Protein AF-A0A0Q7E697-F1 (afdb_monomer_lite)

Radius of gyration: 30.31 Å; chains: 1; bounding box: 80×28×62 Å

Secondary structure (DSSP, 8-state):
------------HHHHS-TTHHHHHHHTTTTSPPPPPPTTS--SS-SSPPPHHHHHHHHSS---

pLDDT: mean 76.13, std 12.97, range [37.56, 92.19]

Structure (mmCIF, N/CA/C/O backbone):
data_AF-A0A0Q7E697-F1
#
_entry.id   AF-A0A0Q7E697-F1
#
loop_
_atom_site.group_PDB
_atom_site.id
_atom_site.type_symbol
_atom_site.label_atom_id
_atom_site.label_alt_id
_atom_site.label_comp_id
_atom_site.label_asym_id
_atom_site.label_entity_id
_atom_site.label_seq_id
_atom_site.pdbx_PDB_ins_code
_atom_site.Cartn_x
_atom_site.Cartn_y
_atom_site.Cartn_z
_atom_site.occupancy
_atom_site.B_iso_or_equiv
_atom_site.auth_seq_id
_atom_site.auth_comp_id
_atom_site.auth_asym_id
_atom_site.auth_atom_id
_atom_site.pdbx_PDB_model_num
ATOM 1 N N . MET A 1 1 ? 53.322 -9.432 -26.141 1.00 54.91 1 MET A N 1
ATOM 2 C CA . MET A 1 1 ? 52.642 -8.784 -25.000 1.00 54.91 1 MET A CA 1
ATOM 3 C C . MET A 1 1 ? 51.631 -7.771 -25.519 1.00 54.91 1 MET A C 1
ATOM 5 O O . MET A 1 1 ? 51.980 -6.621 -25.719 1.00 54.91 1 MET A O 1
ATOM 9 N N . ALA A 1 2 ? 50.421 -8.229 -25.834 1.00 63.00 2 ALA A N 1
ATOM 10 C CA . ALA A 1 2 ? 49.203 -7.437 -26.040 1.00 63.00 2 ALA A CA 1
ATOM 11 C C . ALA A 1 2 ? 48.102 -8.506 -26.213 1.00 63.00 2 ALA A C 1
ATOM 13 O O . ALA A 1 2 ? 48.276 -9.403 -27.033 1.00 63.00 2 ALA A O 1
ATOM 14 N N . LYS A 1 3 ? 47.003 -8.540 -25.465 1.00 57.06 3 LYS A N 1
ATOM 15 C CA . LYS A 1 3 ? 45.890 -7.596 -25.576 1.00 57.06 3 LYS A CA 1
ATOM 16 C C . LYS A 1 3 ? 44.866 -7.934 -24.477 1.00 57.06 3 LYS A C 1
ATOM 18 O O . LYS A 1 3 ? 44.033 -8.803 -24.688 1.00 57.06 3 LYS A O 1
ATOM 23 N N . ASP A 1 4 ? 44.868 -7.189 -23.377 1.00 63.44 4 ASP A N 1
ATOM 24 C CA . ASP A 1 4 ? 43.711 -7.106 -22.467 1.00 63.44 4 ASP A CA 1
ATOM 25 C C . ASP A 1 4 ? 42.891 -5.848 -22.782 1.00 63.44 4 ASP A C 1
ATOM 27 O O . ASP A 1 4 ? 42.505 -5.070 -21.909 1.00 63.44 4 ASP A O 1
ATOM 31 N N . GLN A 1 5 ? 42.654 -5.591 -24.070 1.00 69.12 5 GLN A N 1
ATOM 32 C CA . GLN A 1 5 ? 41.783 -4.495 -24.480 1.00 69.12 5 GLN A CA 1
ATOM 33 C C . GLN A 1 5 ? 40.336 -4.961 -24.329 1.00 69.12 5 GLN A C 1
ATOM 35 O O . GLN A 1 5 ? 39.790 -5.640 -25.197 1.00 69.12 5 GLN A O 1
ATOM 40 N N . LYS A 1 6 ? 39.721 -4.624 -23.190 1.00 71.19 6 LYS A N 1
ATOM 41 C CA . LYS A 1 6 ? 38.287 -4.829 -22.966 1.00 71.19 6 LYS A CA 1
ATOM 42 C C . LYS A 1 6 ? 37.522 -4.042 -24.025 1.00 71.19 6 LYS A C 1
ATOM 44 O O . LYS A 1 6 ? 37.530 -2.815 -24.014 1.00 71.19 6 LYS A O 1
ATOM 49 N N . ILE A 1 7 ? 36.872 -4.752 -24.940 1.00 71.06 7 ILE A N 1
ATOM 50 C CA . ILE A 1 7 ? 36.022 -4.144 -25.960 1.00 71.06 7 ILE A CA 1
ATOM 51 C C . ILE A 1 7 ? 34.746 -3.662 -25.261 1.00 71.06 7 ILE A C 1
ATOM 53 O O . ILE A 1 7 ? 33.823 -4.435 -25.008 1.00 71.06 7 ILE A O 1
ATOM 57 N N . THR A 1 8 ? 34.699 -2.381 -24.908 1.00 72.88 8 THR A N 1
ATOM 58 C CA . THR A 1 8 ? 33.500 -1.716 -24.390 1.00 72.88 8 THR A CA 1
ATOM 59 C C . THR A 1 8 ? 32.601 -1.320 -25.554 1.00 72.88 8 THR A C 1
ATOM 61 O O . THR A 1 8 ? 32.651 -0.204 -26.062 1.00 72.88 8 THR A O 1
ATOM 64 N N . VAL A 1 9 ? 31.768 -2.258 -26.004 1.00 79.81 9 VAL A N 1
ATOM 65 C CA . VAL A 1 9 ? 30.706 -1.951 -26.969 1.00 79.81 9 VAL A CA 1
ATOM 66 C C . VAL A 1 9 ? 29.575 -1.227 -26.240 1.00 79.81 9 VAL A C 1
ATOM 68 O O . VAL A 1 9 ? 29.044 -1.734 -25.251 1.00 79.81 9 VAL A O 1
ATOM 71 N N . ALA A 1 10 ? 29.187 -0.050 -26.732 1.00 78.00 10 ALA A N 1
ATOM 72 C CA . ALA A 1 10 ? 28.013 0.656 -26.235 1.00 78.00 10 ALA A CA 1
ATOM 73 C C . ALA A 1 10 ? 26.751 -0.154 -26.568 1.00 78.00 10 ALA A C 1
ATOM 75 O O . ALA A 1 10 ? 26.378 -0.307 -27.732 1.00 78.00 10 ALA A O 1
ATOM 76 N N . LEU A 1 11 ? 26.105 -0.705 -25.540 1.00 78.94 11 LEU A N 1
ATOM 77 C CA . LEU A 1 11 ? 24.875 -1.473 -25.704 1.00 78.94 11 LEU A CA 1
ATOM 78 C C . LEU A 1 11 ? 23.719 -0.550 -26.097 1.00 78.94 11 LEU A C 1
ATOM 80 O O . LEU A 1 11 ? 23.531 0.532 -25.540 1.00 78.94 11 LEU A O 1
ATOM 84 N N . THR A 1 12 ? 22.903 -1.007 -27.041 1.00 82.06 12 THR A N 1
ATOM 85 C CA . THR A 1 12 ? 21.715 -0.272 -27.489 1.00 82.06 12 THR A CA 1
ATOM 86 C C . THR A 1 12 ? 20.635 -0.251 -26.402 1.00 82.06 12 THR A C 1
ATOM 88 O O . THR A 1 12 ? 20.552 -1.153 -25.566 1.00 82.06 12 THR A O 1
ATOM 91 N N . ARG A 1 13 ? 19.729 0.738 -26.443 1.00 75.56 13 ARG A N 1
ATOM 92 C CA . ARG A 1 13 ? 18.622 0.896 -25.473 1.00 75.56 13 ARG A CA 1
ATOM 93 C C . ARG A 1 13 ? 17.821 -0.393 -25.234 1.00 75.56 13 ARG A C 1
ATOM 95 O O . ARG A 1 13 ? 17.348 -0.630 -24.130 1.00 75.56 13 ARG A O 1
ATOM 102 N N . LYS A 1 14 ? 17.634 -1.223 -26.265 1.00 75.81 14 LYS A N 1
ATOM 103 C CA . LYS A 1 14 ? 16.883 -2.488 -26.170 1.00 75.81 14 LYS A CA 1
ATOM 104 C C . LYS A 1 14 ? 17.692 -3.624 -25.534 1.00 75.81 14 LYS A C 1
ATOM 106 O O . LYS A 1 14 ? 17.092 -4.543 -24.995 1.00 75.81 14 LYS A O 1
ATOM 111 N N . GLN A 1 15 ? 19.022 -3.553 -25.589 1.00 76.50 15 GLN A N 1
ATOM 112 C CA . GLN A 1 15 ? 19.936 -4.501 -24.944 1.00 76.50 15 GLN A CA 1
ATOM 113 C C . GLN A 1 15 ? 20.167 -4.158 -23.467 1.00 76.50 15 GLN A C 1
ATOM 115 O O . GLN A 1 15 ? 20.350 -5.065 -22.661 1.00 76.50 15 GLN A O 1
ATOM 120 N N . THR A 1 16 ? 20.137 -2.871 -23.105 1.00 70.38 16 THR A N 1
ATOM 121 C CA . THR A 1 16 ? 20.233 -2.419 -21.705 1.00 70.38 16 THR A CA 1
ATOM 122 C C . THR A 1 16 ? 18.904 -2.502 -20.961 1.00 70.38 16 THR A C 1
ATOM 124 O O . THR A 1 16 ? 18.891 -2.700 -19.746 1.00 70.38 16 THR A O 1
ATOM 127 N N . ALA A 1 17 ? 17.777 -2.361 -21.667 1.00 67.50 17 ALA A N 1
ATOM 128 C CA . ALA A 1 17 ? 16.463 -2.480 -21.056 1.00 67.50 17 ALA A CA 1
ATOM 129 C C . ALA A 1 17 ? 16.261 -3.896 -20.480 1.00 67.50 17 ALA A C 1
ATOM 131 O O . ALA A 1 17 ? 16.491 -4.889 -21.178 1.00 67.50 17 ALA A O 1
ATOM 132 N N . PRO A 1 18 ? 15.800 -4.027 -19.223 1.00 71.00 18 PRO A N 1
ATOM 133 C CA . PRO A 1 18 ? 15.512 -5.331 -18.650 1.00 71.00 18 PRO A CA 1
ATOM 134 C C . PRO A 1 18 ? 14.419 -6.014 -19.477 1.00 71.00 18 PRO A C 1
ATOM 136 O O . PRO A 1 18 ? 13.334 -5.463 -19.659 1.0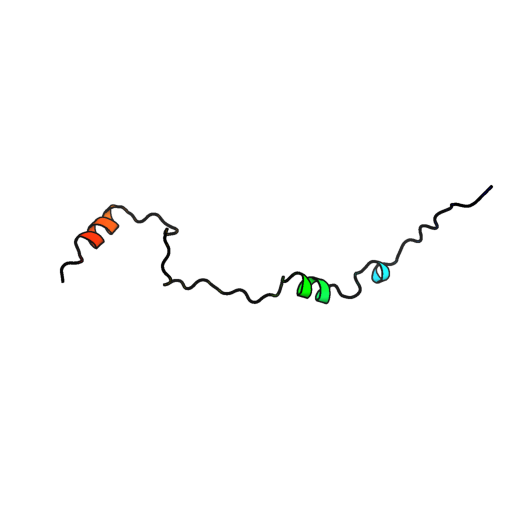0 71.00 18 PRO A O 1
ATOM 139 N N . ARG A 1 19 ? 14.713 -7.235 -19.948 1.00 75.88 19 ARG A N 1
ATOM 140 C CA . ARG A 1 19 ? 13.851 -8.045 -20.832 1.00 75.88 19 ARG A CA 1
ATOM 141 C C . ARG A 1 19 ? 12.398 -8.160 -20.363 1.00 75.88 19 ARG A C 1
ATOM 143 O O . ARG A 1 19 ? 11.520 -8.377 -21.186 1.00 75.88 19 ARG A O 1
ATOM 150 N N . ASN A 1 20 ? 12.150 -8.028 -19.059 1.00 79.81 20 A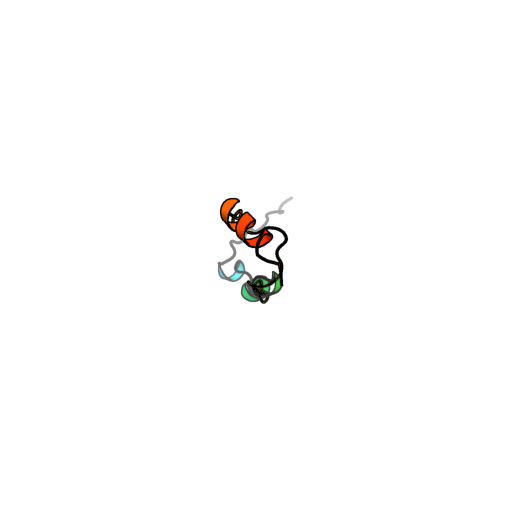SN A N 1
ATOM 151 C CA . ASN A 1 20 ? 10.811 -8.068 -18.493 1.00 79.81 20 ASN A CA 1
ATOM 152 C C . ASN A 1 20 ? 10.726 -7.208 -17.219 1.00 79.81 20 ASN A C 1
ATOM 154 O O . ASN A 1 20 ? 10.798 -7.710 -16.097 1.00 79.81 20 ASN A O 1
ATOM 158 N N . ALA A 1 21 ? 10.639 -5.886 -17.397 1.00 81.88 21 ALA A N 1
ATOM 159 C CA . ALA A 1 21 ? 10.461 -4.944 -16.289 1.00 81.88 21 ALA A CA 1
ATOM 160 C C . ALA A 1 21 ? 9.200 -5.262 -15.463 1.00 81.88 21 ALA A C 1
ATOM 162 O O . ALA A 1 21 ? 9.248 -5.223 -14.236 1.00 81.88 21 ALA A O 1
ATOM 163 N N . ALA A 1 22 ? 8.116 -5.675 -16.131 1.00 81.81 22 ALA A N 1
ATOM 164 C CA . ALA A 1 22 ? 6.867 -6.062 -15.483 1.00 81.81 22 ALA A CA 1
ATOM 165 C C . ALA A 1 22 ? 7.056 -7.265 -14.541 1.00 81.81 22 ALA A C 1
ATOM 167 O O . ALA A 1 22 ? 6.644 -7.217 -13.383 1.00 81.81 22 ALA A O 1
ATOM 168 N N . ALA A 1 23 ? 7.762 -8.313 -14.980 1.00 83.19 23 ALA A N 1
ATOM 169 C CA . ALA A 1 23 ? 8.043 -9.472 -14.128 1.00 83.19 23 ALA A CA 1
ATOM 170 C C . ALA A 1 23 ? 8.879 -9.120 -12.886 1.00 83.19 23 ALA A C 1
ATOM 172 O O . ALA A 1 23 ? 8.646 -9.691 -11.820 1.00 83.19 23 ALA A O 1
ATOM 173 N N . LYS A 1 24 ? 9.817 -8.165 -12.989 1.00 84.25 24 LYS A N 1
ATOM 174 C CA . LYS A 1 24 ? 10.555 -7.670 -11.814 1.00 84.25 24 LYS A CA 1
ATOM 175 C C . LYS A 1 24 ? 9.622 -6.984 -10.825 1.00 84.25 24 LYS A C 1
ATOM 177 O O . LYS A 1 24 ? 9.608 -7.362 -9.661 1.00 84.25 24 LYS A O 1
ATOM 182 N N . SER A 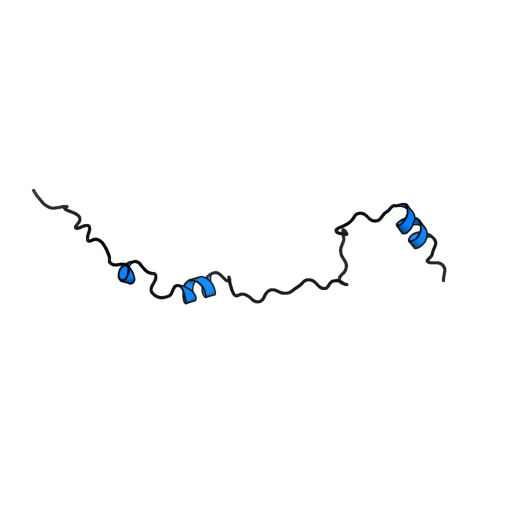1 25 ? 8.783 -6.068 -11.301 1.00 84.88 25 SER A N 1
ATOM 183 C CA . SER A 1 25 ? 7.840 -5.352 -10.437 1.00 84.88 25 SER A CA 1
ATOM 184 C C . SER A 1 25 ? 6.794 -6.262 -9.775 1.00 84.88 25 SER A C 1
ATOM 186 O O . SER A 1 25 ? 6.406 -6.024 -8.634 1.00 84.88 25 SER A O 1
ATOM 188 N N . LEU A 1 26 ? 6.378 -7.342 -10.450 1.00 84.75 26 LEU A N 1
ATOM 189 C CA . LEU A 1 26 ? 5.514 -8.370 -9.860 1.00 84.75 26 LEU A CA 1
ATOM 190 C C . LEU A 1 26 ? 6.245 -9.152 -8.758 1.00 84.75 26 LEU A C 1
ATOM 192 O O . LEU A 1 26 ? 5.681 -9.371 -7.688 1.00 84.75 26 LEU A O 1
ATOM 196 N N . ARG A 1 27 ? 7.513 -9.530 -8.986 1.00 83.81 27 ARG A N 1
ATOM 197 C CA . ARG A 1 27 ? 8.346 -10.240 -7.998 1.00 83.81 27 ARG A CA 1
ATOM 198 C C . ARG A 1 27 ? 8.687 -9.380 -6.780 1.00 83.81 27 ARG A C 1
ATOM 200 O O . ARG A 1 27 ? 8.749 -9.904 -5.675 1.00 83.81 27 ARG A O 1
ATOM 207 N N . GLU A 1 28 ? 8.905 -8.085 -6.977 1.00 88.56 28 GLU A N 1
ATOM 208 C CA . GLU A 1 28 ? 9.185 -7.110 -5.912 1.00 88.56 28 GLU A CA 1
ATOM 209 C C . GLU A 1 28 ? 7.958 -6.814 -5.034 1.00 88.56 28 GLU A C 1
ATOM 211 O O . GLU A 1 28 ? 8.064 -6.095 -4.046 1.00 88.56 28 GLU A O 1
ATOM 216 N N . GLY A 1 29 ? 6.791 -7.377 -5.364 1.00 87.06 29 GLY A N 1
ATOM 217 C CA . GLY A 1 29 ? 5.593 -7.266 -4.538 1.00 87.06 29 GLY A CA 1
ATOM 218 C C . GLY A 1 29 ? 4.897 -5.909 -4.626 1.00 87.06 29 GLY A C 1
ATOM 219 O O . GLY A 1 29 ? 3.968 -5.654 -3.865 1.00 87.06 29 GLY A O 1
ATOM 220 N N . LEU A 1 30 ? 5.276 -5.059 -5.589 1.00 88.19 30 LEU A N 1
ATOM 221 C CA . LEU A 1 30 ? 4.646 -3.751 -5.818 1.00 88.19 30 LEU A CA 1
ATOM 222 C C . LEU A 1 30 ? 3.138 -3.856 -6.102 1.00 88.19 30 LEU A C 1
ATOM 224 O O . LEU A 1 30 ? 2.396 -2.907 -5.860 1.00 88.19 30 LEU A O 1
ATOM 228 N N . PHE A 1 31 ? 2.696 -5.018 -6.587 1.00 89.06 31 PHE A N 1
ATOM 229 C CA . PHE A 1 31 ? 1.308 -5.324 -6.936 1.00 89.06 31 PHE A CA 1
ATOM 230 C 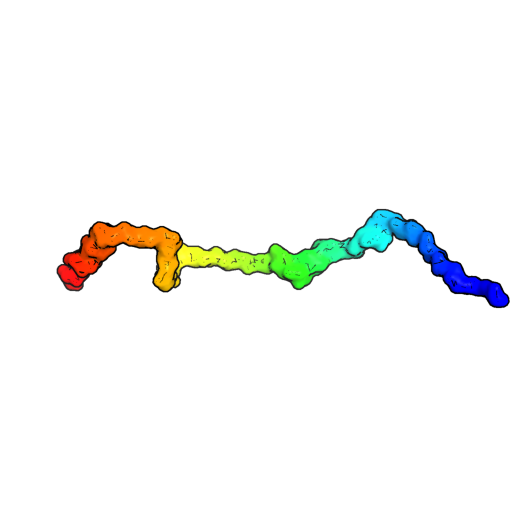C . PHE A 1 31 ? 0.644 -6.321 -5.978 1.00 89.06 31 PHE A C 1
ATOM 232 O O . PHE A 1 31 ? -0.343 -6.959 -6.340 1.00 89.06 31 PHE A O 1
ATOM 239 N N . GLN A 1 32 ? 1.175 -6.490 -4.765 1.00 90.75 32 GLN A N 1
ATOM 240 C CA . GLN A 1 32 ? 0.477 -7.272 -3.747 1.00 90.75 32 GLN A CA 1
ATOM 241 C C . GLN A 1 32 ? -0.837 -6.580 -3.342 1.00 90.75 32 GLN A C 1
ATOM 243 O O . GLN A 1 32 ? -0.882 -5.346 -3.264 1.00 90.75 32 GLN A O 1
ATOM 248 N N . PRO A 1 33 ? -1.909 -7.351 -3.078 1.00 90.69 33 PRO A N 1
ATOM 249 C CA . PRO A 1 33 ? -3.175 -6.793 -2.627 1.00 90.69 33 PRO A CA 1
ATOM 250 C C . PRO A 1 33 ? -2.975 -6.090 -1.282 1.00 90.69 33 PRO A C 1
ATOM 252 O O . PRO A 1 33 ? -2.476 -6.677 -0.322 1.00 90.69 33 PRO A O 1
ATOM 255 N N . LYS A 1 34 ? -3.356 -4.814 -1.223 1.00 90.38 34 LYS A N 1
ATOM 256 C CA . LYS A 1 34 ? -3.319 -4.021 0.006 1.00 90.38 34 LYS A CA 1
ATOM 257 C C . LYS A 1 34 ? -4.658 -4.166 0.710 1.00 90.38 34 LYS A C 1
ATOM 259 O O . LYS A 1 34 ? -5.694 -3.887 0.117 1.00 90.38 34 LYS A O 1
ATOM 264 N N . VAL A 1 35 ? -4.621 -4.599 1.964 1.00 92.19 35 VAL A N 1
ATOM 265 C CA . VAL A 1 35 ? -5.809 -4.664 2.816 1.00 92.19 35 VAL A CA 1
ATOM 266 C C . VAL A 1 35 ? -5.931 -3.340 3.557 1.00 92.19 35 VAL A C 1
ATOM 268 O O . VAL A 1 35 ? -4.995 -2.917 4.238 1.00 92.19 35 VAL A O 1
ATOM 271 N N . GLU A 1 36 ? -7.068 -2.670 3.396 1.00 91.50 36 GLU A N 1
ATOM 272 C CA . GLU A 1 36 ? -7.378 -1.460 4.154 1.00 91.50 36 GLU A CA 1
ATOM 273 C C . GLU A 1 36 ? -7.729 -1.814 5.601 1.00 91.50 36 GLU A C 1
ATOM 275 O O . GLU A 1 36 ? -8.335 -2.847 5.884 1.00 91.50 36 GLU A O 1
ATOM 280 N N . ALA A 1 37 ? -7.325 -0.955 6.537 1.00 90.12 37 ALA A N 1
ATOM 281 C CA . ALA A 1 37 ? -7.657 -1.149 7.940 1.00 90.12 37 ALA A CA 1
ATOM 282 C C . ALA A 1 37 ? -9.137 -0.828 8.176 1.00 90.12 37 ALA A C 1
ATOM 284 O O . ALA A 1 37 ? -9.597 0.256 7.815 1.00 90.12 37 ALA A O 1
ATOM 285 N N . ASP A 1 38 ? -9.852 -1.733 8.846 1.00 91.62 38 ASP A N 1
ATOM 286 C CA . ASP A 1 38 ? -11.240 -1.502 9.245 1.00 91.62 38 ASP A CA 1
ATOM 287 C C . ASP A 1 38 ? -11.329 -0.235 10.129 1.00 91.62 38 ASP A C 1
ATOM 289 O O . ASP A 1 38 ? -10.615 -0.123 11.139 1.00 91.62 38 ASP A O 1
ATOM 293 N N . PRO A 1 39 ? -12.168 0.756 9.767 1.00 87.75 39 PRO A N 1
ATOM 294 C CA . PRO A 1 39 ? -12.335 1.967 10.561 1.00 87.75 39 PRO A CA 1
ATOM 295 C C . PRO A 1 39 ? -12.858 1.693 11.976 1.00 87.75 39 PRO A C 1
ATOM 297 O O . PRO A 1 39 ? -12.511 2.457 12.881 1.00 87.75 39 PRO A O 1
ATOM 300 N N . LYS A 1 40 ? -13.638 0.621 12.170 1.00 87.88 40 LYS A N 1
ATOM 301 C CA . LYS A 1 40 ? -14.277 0.247 13.440 1.00 87.88 40 LYS A CA 1
ATOM 302 C C . LYS A 1 40 ? -13.447 -0.740 14.269 1.00 87.88 40 LYS A C 1
ATOM 304 O O . LYS A 1 40 ? -13.794 -1.015 15.416 1.00 87.88 40 LYS A O 1
ATOM 309 N N . ALA A 1 41 ? -12.340 -1.248 13.729 1.00 91.50 41 ALA A N 1
ATOM 310 C CA . ALA A 1 41 ? -11.428 -2.078 14.502 1.00 91.50 41 ALA A CA 1
ATOM 311 C C . ALA A 1 41 ? -10.851 -1.302 15.694 1.00 91.50 41 ALA A C 1
ATOM 313 O O . ALA A 1 41 ? -10.551 -0.107 15.608 1.00 91.50 41 ALA A O 1
ATOM 314 N N . TYR A 1 42 ? -10.661 -2.014 16.806 1.00 88.31 42 TYR A N 1
ATOM 315 C CA . TYR A 1 42 ? -10.068 -1.460 18.015 1.00 88.31 42 TYR A CA 1
ATOM 316 C C . TYR A 1 42 ? -8.675 -0.875 17.739 1.00 88.31 42 TYR A C 1
ATOM 318 O O . TYR A 1 42 ? -7.825 -1.503 17.102 1.00 88.31 42 TYR A O 1
ATOM 326 N N . LYS A 1 43 ? -8.424 0.330 18.262 1.00 88.56 43 LYS A N 1
ATOM 327 C CA . LYS A 1 43 ? -7.137 1.028 18.164 1.00 88.56 43 LYS A CA 1
ATOM 328 C C . LYS A 1 43 ? -6.691 1.446 19.557 1.00 88.56 43 LYS A C 1
ATOM 330 O O . LYS A 1 43 ? -7.388 2.181 20.243 1.00 88.56 43 LYS A O 1
ATOM 335 N N . ARG A 1 44 ? -5.480 1.038 19.952 1.00 88.94 44 ARG A N 1
ATOM 336 C CA . ARG A 1 44 ? -4.901 1.397 21.262 1.00 88.94 44 ARG A CA 1
ATOM 337 C C . ARG A 1 44 ? -4.710 2.908 21.437 1.00 88.94 44 ARG A C 1
ATOM 339 O O . ARG A 1 44 ? -4.690 3.407 22.555 1.00 88.94 44 ARG A O 1
ATOM 346 N N . LYS A 1 45 ? -4.468 3.628 20.340 1.00 85.19 45 LYS A N 1
ATOM 347 C CA . LYS A 1 45 ? -4.303 5.083 20.327 1.00 85.19 45 LYS A CA 1
ATOM 348 C C . LYS A 1 45 ? -5.053 5.657 19.137 1.00 85.19 45 LYS A C 1
ATOM 350 O O . LYS A 1 45 ? -4.837 5.224 18.004 1.00 85.19 45 LYS A O 1
ATOM 355 N N . ASN A 1 46 ? -5.892 6.648 19.406 1.00 85.94 46 ASN A N 1
ATOM 356 C CA . ASN A 1 46 ? -6.574 7.406 18.369 1.00 85.94 46 ASN A CA 1
ATOM 357 C C . ASN A 1 46 ? -5.603 8.380 17.694 1.00 85.94 46 ASN A C 1
ATOM 359 O O . ASN A 1 46 ? -4.627 8.831 18.296 1.00 85.94 46 ASN A O 1
ATOM 363 N N . LYS A 1 47 ? -5.878 8.701 16.425 1.00 87.31 47 LYS A N 1
ATOM 364 C CA . LYS A 1 47 ? -5.089 9.668 15.644 1.00 87.31 47 LYS A CA 1
ATOM 365 C C . LYS A 1 47 ? -5.118 11.058 16.283 1.00 87.31 47 LYS A C 1
ATOM 367 O O . LYS A 1 47 ? -4.099 11.738 16.333 1.00 87.31 47 LYS A O 1
ATOM 372 N N . HIS A 1 48 ? -6.291 11.459 16.758 1.00 86.56 48 HIS A N 1
ATOM 373 C CA . HIS A 1 48 ? -6.497 12.708 17.470 1.00 86.56 48 HIS A CA 1
ATOM 374 C C . HIS A 1 48 ? -6.638 12.399 18.954 1.00 86.56 48 HIS A C 1
ATOM 376 O O . HIS A 1 48 ? -7.290 11.422 19.330 1.00 86.56 48 HIS A O 1
ATOM 382 N N . LYS A 1 49 ? -5.982 13.214 19.785 1.00 80.62 49 LYS A N 1
ATOM 383 C CA . LYS A 1 49 ? -6.228 13.187 21.224 1.00 80.62 49 LYS A CA 1
ATOM 384 C C . LYS A 1 49 ? -7.684 13.580 21.419 1.00 80.62 49 LYS A C 1
ATOM 386 O O . LYS A 1 49 ? -8.131 14.539 20.800 1.00 80.62 49 LYS A O 1
ATOM 391 N N . ALA A 1 50 ? -8.410 12.794 22.197 1.00 76.69 50 ALA A N 1
ATOM 392 C CA . ALA A 1 50 ? -9.764 13.162 22.538 1.00 76.69 50 ALA A CA 1
ATOM 393 C C . ALA A 1 50 ? -9.722 14.379 23.468 1.00 76.69 50 ALA A C 1
ATOM 395 O O . ALA A 1 50 ? -8.833 14.472 24.324 1.00 76.69 50 ALA A O 1
ATOM 396 N N . ASP A 1 51 ? -10.634 15.322 23.248 1.00 76.19 51 ASP A N 1
ATOM 397 C CA . ASP A 1 51 ? -10.725 16.500 24.096 1.00 76.19 51 ASP A CA 1
ATOM 398 C C . ASP A 1 51 ? -11.165 16.060 25.496 1.00 76.19 51 ASP A C 1
ATOM 400 O O . ASP A 1 51 ? -12.161 15.345 25.627 1.00 76.19 51 ASP A O 1
ATOM 404 N N . PRO A 1 52 ? -10.448 16.470 26.555 1.00 70.38 52 PRO A N 1
ATOM 405 C CA . PRO A 1 52 ? -10.696 15.978 27.908 1.00 70.38 52 PRO A CA 1
ATOM 406 C C . PRO A 1 52 ? -12.113 16.282 28.421 1.00 70.38 52 PRO A C 1
ATOM 408 O O . PRO A 1 52 ? -12.607 15.556 29.274 1.00 70.38 52 PRO A O 1
ATOM 411 N N . VAL A 1 53 ? -12.784 17.303 27.877 1.00 70.50 53 VAL A N 1
ATOM 412 C CA . VAL A 1 53 ? -14.177 17.643 28.216 1.00 70.50 53 VAL A CA 1
ATOM 413 C C . VAL A 1 53 ? -15.165 16.602 27.670 1.00 70.50 53 VAL A C 1
ATOM 415 O O . VAL A 1 53 ? -16.075 16.200 28.381 1.00 70.50 53 VAL A O 1
ATOM 418 N N . LEU A 1 54 ? -14.954 16.104 26.446 1.00 65.06 54 LEU A N 1
ATOM 419 C CA . LEU A 1 54 ? -15.842 15.120 25.806 1.00 65.06 54 LEU A CA 1
ATOM 420 C C . LEU A 1 54 ? -15.594 13.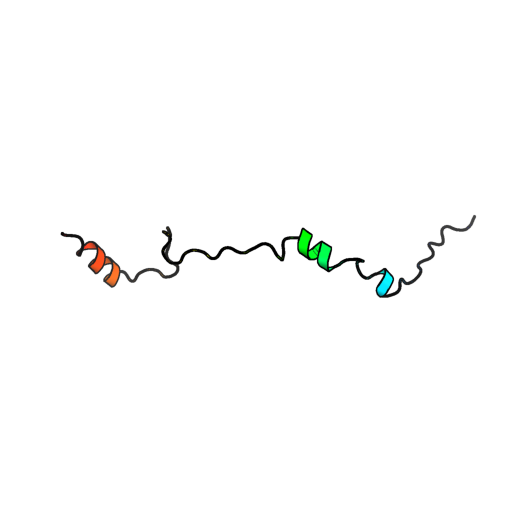687 26.296 1.00 65.06 54 LEU A C 1
ATOM 422 O O . LEU A 1 54 ? -16.464 12.828 26.188 1.00 65.06 54 LEU A O 1
ATOM 426 N N . GLU A 1 55 ? -14.394 13.400 26.802 1.00 63.06 55 GLU A N 1
ATOM 427 C CA . GLU A 1 55 ? -14.097 12.104 27.421 1.00 63.06 55 GLU A CA 1
ATOM 428 C C . GLU A 1 55 ? -14.674 11.995 28.838 1.00 63.06 55 GLU A C 1
ATOM 430 O O . GLU A 1 55 ? -15.046 10.895 29.237 1.00 63.06 55 GLU A O 1
ATOM 435 N N . ALA A 1 56 ? -14.810 13.112 29.565 1.00 60.34 56 ALA A N 1
ATOM 436 C CA . ALA A 1 56 ? -15.501 13.138 30.856 1.00 60.34 56 ALA A CA 1
ATOM 437 C C . ALA A 1 56 ? -16.987 12.763 30.701 1.00 60.34 56 ALA A C 1
ATOM 439 O O . ALA A 1 56 ? -17.472 11.876 31.394 1.00 60.34 56 ALA A O 1
ATOM 440 N N . GLU A 1 57 ? -17.671 13.317 29.692 1.00 59.41 57 GLU A N 1
ATOM 441 C CA . GLU A 1 57 ? -19.078 12.992 29.400 1.00 59.41 57 GLU A CA 1
ATOM 442 C C . GLU A 1 57 ? -19.312 11.509 29.057 1.00 59.41 57 GLU A C 1
ATOM 444 O O . GLU A 1 57 ? -20.386 10.975 29.322 1.00 59.41 57 GLU A O 1
ATOM 449 N N . LYS A 1 58 ? -18.316 10.813 28.489 1.00 60.88 58 LYS A N 1
ATOM 450 C CA . LYS A 1 58 ? -18.420 9.371 28.199 1.00 60.88 58 LYS A CA 1
ATOM 451 C C . LYS A 1 58 ? -18.195 8.487 29.423 1.00 60.88 58 LYS A C 1
ATOM 453 O O . LYS A 1 58 ? -18.711 7.377 29.441 1.00 60.88 58 LYS A O 1
ATOM 458 N N . GLN A 1 59 ? -17.419 8.941 30.410 1.00 57.28 59 GLN A N 1
ATOM 459 C CA . GLN A 1 59 ? -17.207 8.190 31.655 1.00 57.28 59 GLN A CA 1
ATOM 460 C C . GLN A 1 59 ? -18.403 8.306 32.604 1.00 57.28 59 GLN A C 1
ATOM 462 O O . GLN A 1 59 ? -18.685 7.361 33.334 1.00 57.28 59 GLN A O 1
ATOM 467 N N . ASP A 1 60 ? -19.137 9.417 32.537 1.00 57.12 60 ASP A N 1
ATOM 468 C CA . ASP A 1 60 ? -20.315 9.667 33.375 1.00 57.12 60 ASP A CA 1
ATOM 469 C C . ASP A 1 60 ? -21.627 9.101 32.781 1.00 57.12 60 ASP A C 1
ATOM 471 O O . ASP A 1 60 ? -22.672 9.147 33.428 1.00 57.12 60 ASP A O 1
ATOM 475 N N . GLY A 1 61 ? -21.586 8.564 31.553 1.00 52.81 61 GLY A N 1
ATOM 476 C CA . GLY A 1 61 ? -22.757 8.110 30.789 1.00 52.81 61 GLY A CA 1
ATOM 477 C C . GLY A 1 61 ? -23.002 6.595 30.722 1.00 52.81 61 GLY A C 1
ATOM 478 O O . GLY A 1 61 ? -24.003 6.190 30.138 1.00 52.81 61 GLY A O 1
ATOM 479 N N . GLU A 1 62 ? -22.144 5.747 31.298 1.00 50.56 62 GLU A N 1
ATOM 480 C CA . GLU A 1 62 ? -22.395 4.296 31.419 1.00 50.56 62 GLU A CA 1
ATOM 481 C C . GLU A 1 62 ? -22.908 3.953 32.829 1.00 50.56 62 GLU A C 1
ATOM 483 O O . GLU A 1 62 ? -22.214 3.361 33.655 1.00 50.56 62 GLU A O 1
ATOM 488 N N . VAL A 1 63 ? -24.154 4.348 33.101 1.00 47.31 63 VAL A N 1
ATOM 489 C CA . VAL A 1 63 ? -25.004 3.752 34.142 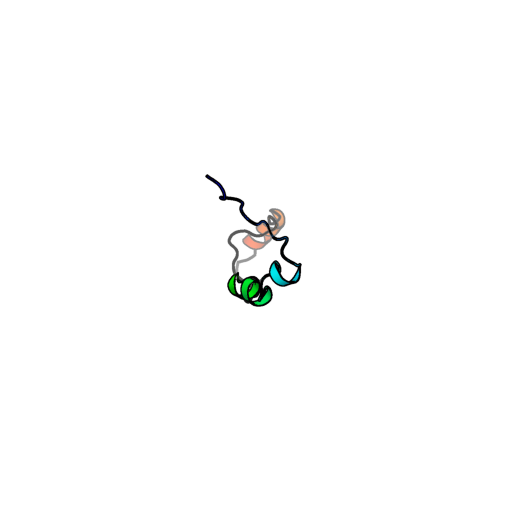1.00 47.31 63 VAL A CA 1
ATOM 490 C C . VAL A 1 63 ? -26.335 3.381 33.488 1.00 47.31 63 VAL A C 1
ATOM 492 O O . VAL A 1 63 ? -27.298 4.131 33.588 1.00 47.31 63 VAL A O 1
ATOM 495 N N . GLU A 1 64 ? -26.372 2.236 32.806 1.00 37.56 64 GLU A N 1
ATOM 496 C CA . GLU A 1 64 ? -27.565 1.385 32.649 1.00 37.56 64 GLU A CA 1
ATOM 497 C C . GLU A 1 64 ? -27.144 -0.088 32.656 1.00 37.56 64 GLU A C 1
ATOM 499 O O . GLU A 1 64 ? -26.153 -0.428 31.967 1.00 37.56 64 GLU A O 1
#

Sequence (64 aa):
MAKDQKITVALTRKQTAPRNAAAKSLREGLFQPKVEADPKAYKRKNKHKADPVLEAEKQDGEVE

Foldseek 3Di:
DDDPDPPPDDDDPCRPPDPCPPVVCVVVCVPPDDDDDDPPDDDPDDPDDDDPVVVVVVVVPPDD